Protein AF-A0A2N1P872-F1 (afdb_monomer)

Foldseek 3Di:
DPDPQDEAEEEDAALVCLVVLLVVLVCLCVPVVVCNVGAYEYEYAPVHPPDDPVSVVSCVVSNYHYDYDDPDDPD

Structure (mmCIF, N/CA/C/O backbone):
data_AF-A0A2N1P872-F1
#
_entry.id   AF-A0A2N1P872-F1
#
loop_
_atom_site.group_PDB
_atom_site.id
_atom_site.type_symbol
_atom_site.label_atom_id
_atom_site.label_alt_id
_atom_site.label_comp_id
_atom_site.label_asym_id
_atom_site.label_entity_id
_atom_site.label_seq_id
_atom_site.pdbx_PDB_ins_code
_atom_site.Cartn_x
_atom_site.Cartn_y
_atom_site.Cartn_z
_atom_site.occupancy
_atom_site.B_iso_or_equiv
_atom_site.auth_seq_id
_atom_site.auth_comp_id
_atom_site.auth_asym_id
_atom_site.auth_atom_id
_atom_site.pdbx_PDB_model_num
ATOM 1 N N . MET A 1 1 ? 16.376 -16.758 -19.549 1.00 42.19 1 MET A N 1
ATOM 2 C CA . MET A 1 1 ? 15.994 -16.984 -18.141 1.00 42.19 1 MET A CA 1
ATOM 3 C C . MET A 1 1 ? 14.833 -16.052 -17.867 1.00 42.19 1 MET A C 1
ATOM 5 O O . MET A 1 1 ? 14.999 -14.867 -18.116 1.00 42.19 1 MET A O 1
ATOM 9 N N . SER A 1 2 ? 13.653 -16.561 -17.507 1.00 52.44 2 SER A N 1
ATOM 10 C CA . SER A 1 2 ? 12.538 -15.688 -17.125 1.00 52.44 2 SER A CA 1
ATOM 11 C C . SER A 1 2 ? 12.947 -14.947 -15.855 1.00 52.44 2 SER A C 1
ATOM 13 O O . SER A 1 2 ? 13.230 -15.589 -14.844 1.00 52.44 2 SER A O 1
ATOM 15 N N . GLU A 1 3 ? 13.064 -13.625 -15.936 1.00 59.47 3 GLU A N 1
ATOM 16 C CA . GLU A 1 3 ? 13.311 -12.772 -14.776 1.00 59.47 3 GLU A CA 1
ATOM 17 C C . GLU A 1 3 ? 12.196 -13.047 -13.757 1.00 59.47 3 GLU A C 1
ATOM 19 O O . GLU A 1 3 ? 11.017 -13.065 -14.118 1.00 59.47 3 GLU A O 1
ATOM 24 N N . ALA A 1 4 ? 12.558 -13.375 -12.515 1.00 64.12 4 ALA A N 1
ATOM 25 C CA . ALA A 1 4 ? 11.565 -13.608 -11.476 1.00 64.12 4 ALA A CA 1
ATOM 26 C C . ALA A 1 4 ? 10.762 -12.314 -11.292 1.00 64.12 4 ALA A C 1
ATOM 28 O O . ALA A 1 4 ? 11.344 -11.259 -11.040 1.00 64.12 4 ALA A O 1
ATOM 29 N N . ALA A 1 5 ? 9.441 -12.387 -11.465 1.00 76.06 5 ALA A N 1
ATOM 30 C CA . ALA A 1 5 ? 8.575 -11.230 -11.303 1.00 76.06 5 ALA A CA 1
ATOM 31 C C . ALA A 1 5 ? 8.697 -10.711 -9.863 1.00 76.06 5 ALA A C 1
ATOM 33 O O . ALA A 1 5 ? 8.378 -11.422 -8.911 1.00 76.06 5 ALA A O 1
ATOM 34 N N . LEU A 1 6 ? 9.199 -9.484 -9.706 1.00 89.69 6 LEU A N 1
ATOM 35 C CA . LEU A 1 6 ? 9.303 -8.822 -8.411 1.00 89.69 6 LEU A CA 1
ATOM 36 C C . LEU A 1 6 ? 7.901 -8.418 -7.948 1.00 89.69 6 LEU A C 1
ATOM 38 O O . LEU A 1 6 ? 7.194 -7.718 -8.675 1.00 89.69 6 LEU A O 1
ATOM 42 N N . ILE A 1 7 ? 7.523 -8.859 -6.748 1.00 93.62 7 ILE A N 1
ATOM 43 C CA . ILE A 1 7 ? 6.239 -8.566 -6.103 1.00 93.62 7 ILE A CA 1
ATOM 44 C C . ILE A 1 7 ? 6.514 -7.694 -4.880 1.00 93.62 7 ILE A C 1
ATOM 46 O O . ILE A 1 7 ? 7.364 -8.032 -4.056 1.00 93.62 7 ILE A O 1
ATOM 50 N N . PHE A 1 8 ? 5.779 -6.592 -4.749 1.00 95.19 8 PHE A N 1
ATOM 51 C CA . PHE A 1 8 ? 5.760 -5.803 -3.522 1.00 95.19 8 PHE A CA 1
ATOM 52 C C . PHE A 1 8 ? 4.661 -6.343 -2.613 1.00 95.19 8 PHE A C 1
ATOM 54 O O . PHE A 1 8 ? 3.489 -6.301 -2.973 1.00 95.19 8 PHE A O 1
ATOM 61 N N . SER A 1 9 ? 5.020 -6.856 -1.441 1.00 94.75 9 SER A N 1
ATOM 62 C CA . SER A 1 9 ? 4.046 -7.339 -0.461 1.00 94.75 9 SER A CA 1
ATOM 63 C C . SER A 1 9 ? 4.132 -6.555 0.838 1.00 94.75 9 SER A C 1
ATOM 65 O O . SER A 1 9 ? 5.233 -6.298 1.322 1.00 94.75 9 SER A O 1
ATOM 67 N N . THR A 1 10 ? 2.984 -6.245 1.429 1.00 95.06 10 THR A N 1
ATOM 68 C CA . THR A 1 10 ? 2.879 -5.620 2.751 1.00 95.06 10 THR A CA 1
ATOM 69 C C . THR A 1 10 ? 1.794 -6.293 3.589 1.00 95.06 10 THR A C 1
ATOM 71 O O . THR A 1 10 ? 0.976 -7.050 3.064 1.00 95.06 10 THR A O 1
ATOM 74 N N . TYR A 1 11 ? 1.795 -6.024 4.888 1.00 92.94 11 TYR A N 1
ATOM 75 C CA . TYR A 1 11 ? 0.787 -6.485 5.833 1.00 92.94 11 TYR A CA 1
ATOM 76 C C . TYR A 1 11 ? 0.196 -5.278 6.563 1.00 92.94 11 TYR A C 1
ATOM 78 O O . TYR A 1 11 ? 0.943 -4.390 6.972 1.00 92.94 11 TYR A O 1
ATOM 86 N N . ALA A 1 12 ? -1.129 -5.243 6.686 1.00 90.50 12 ALA A N 1
ATOM 87 C CA . ALA A 1 12 ? -1.869 -4.217 7.406 1.00 90.50 12 ALA A CA 1
ATOM 88 C C . ALA A 1 12 ? -2.708 -4.880 8.504 1.00 90.50 12 ALA A C 1
ATOM 90 O O . ALA A 1 12 ? -3.591 -5.682 8.213 1.00 90.50 12 ALA A O 1
ATOM 91 N N . GLU A 1 13 ? -2.424 -4.546 9.759 1.00 88.75 13 GLU A N 1
ATOM 92 C CA . GLU A 1 13 ? -3.086 -5.086 10.955 1.00 88.75 13 GLU A CA 1
ATOM 93 C C . GLU A 1 13 ? -4.385 -4.361 11.305 1.00 88.75 13 GLU A C 1
ATOM 95 O O . GLU A 1 13 ? -5.204 -4.898 12.044 1.00 88.75 13 GLU A O 1
ATOM 100 N N . SER A 1 14 ? -4.573 -3.142 10.800 1.00 87.00 14 SER A N 1
ATOM 101 C CA . SER A 1 14 ? -5.745 -2.315 11.080 1.00 87.00 14 SER A CA 1
ATOM 102 C C . SER A 1 14 ? -6.186 -1.520 9.853 1.00 87.00 14 SER A C 1
ATOM 104 O O . SER A 1 14 ? -5.412 -1.318 8.913 1.00 87.00 14 SER A O 1
ATOM 106 N N . ALA A 1 15 ? -7.431 -1.036 9.874 1.00 82.69 15 ALA A N 1
ATOM 107 C CA . ALA A 1 15 ? -7.996 -0.233 8.789 1.00 82.69 15 ALA A CA 1
ATOM 108 C C . ALA A 1 15 ? -7.201 1.063 8.551 1.00 82.69 15 ALA A C 1
ATOM 110 O O . ALA A 1 15 ? -6.958 1.433 7.406 1.00 82.69 15 ALA A O 1
ATOM 111 N N . ASP A 1 16 ? -6.697 1.699 9.613 1.00 87.38 16 ASP A N 1
ATOM 112 C CA . ASP A 1 16 ? -5.883 2.917 9.501 1.00 87.38 16 ASP A CA 1
ATOM 113 C C . ASP A 1 16 ? -4.605 2.694 8.676 1.00 87.38 16 ASP A C 1
ATOM 115 O O . ASP A 1 16 ? -4.164 3.578 7.942 1.00 87.38 16 ASP A O 1
ATOM 119 N N . GLN A 1 17 ? -4.028 1.489 8.733 1.00 91.56 17 GLN A N 1
ATOM 120 C CA . GLN A 1 17 ? -2.832 1.145 7.962 1.00 91.56 17 GLN A CA 1
ATOM 121 C C . GLN A 1 17 ? -3.128 0.961 6.467 1.00 91.56 17 GLN A C 1
ATOM 123 O O . GLN A 1 17 ? -2.214 1.059 5.648 1.00 91.56 17 GLN A O 1
ATOM 128 N N . LEU A 1 18 ? -4.387 0.753 6.063 1.00 90.75 18 LEU A N 1
ATOM 129 C CA 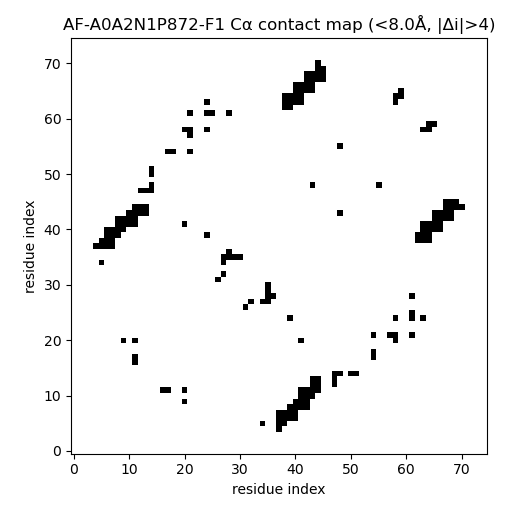. LEU A 1 18 ? -4.754 0.666 4.645 1.00 90.75 18 LEU A CA 1
ATOM 130 C C . LEU A 1 18 ? -4.528 1.996 3.907 1.00 90.75 18 LEU A C 1
ATOM 132 O O . LEU A 1 18 ? -4.207 1.983 2.716 1.00 90.75 18 LEU A O 1
ATOM 136 N N . TYR A 1 19 ? -4.597 3.135 4.603 1.00 92.31 19 TYR A N 1
ATOM 137 C CA . TYR A 1 19 ? -4.225 4.435 4.036 1.00 92.31 19 TYR A CA 1
ATOM 138 C C . TYR A 1 19 ? -2.734 4.494 3.679 1.00 92.31 19 TYR A C 1
ATOM 140 O O . TYR A 1 19 ? -2.357 5.021 2.628 1.00 92.31 19 TYR A O 1
ATOM 148 N N . ASP A 1 20 ? -1.876 3.896 4.507 1.00 94.56 20 ASP A N 1
ATOM 149 C C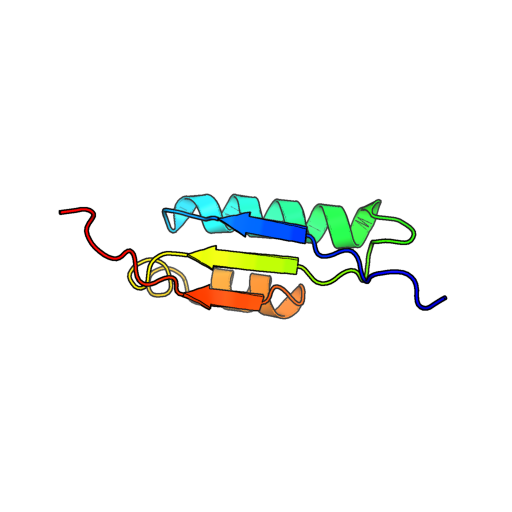A . ASP A 1 20 ? -0.449 3.777 4.213 1.00 94.56 20 ASP A CA 1
ATOM 150 C C . ASP A 1 20 ? -0.183 2.813 3.054 1.00 94.56 20 ASP A C 1
ATOM 152 O O . ASP A 1 20 ? 0.641 3.120 2.187 1.00 94.56 20 ASP A O 1
ATOM 156 N N . VAL A 1 21 ? -0.917 1.696 2.978 1.00 95.12 21 VAL A N 1
ATOM 157 C CA . VAL A 1 21 ? -0.863 0.777 1.826 1.00 95.12 21 VAL A CA 1
ATOM 158 C C . VAL A 1 21 ? -1.227 1.512 0.537 1.00 95.12 21 VAL A C 1
ATOM 160 O O . VAL A 1 21 ? -0.518 1.381 -0.463 1.00 95.12 21 VAL A O 1
ATOM 163 N N . ARG A 1 22 ? -2.286 2.329 0.559 1.00 95.62 22 ARG A N 1
ATOM 164 C CA . ARG A 1 22 ? -2.703 3.135 -0.593 1.00 95.62 22 ARG A CA 1
ATOM 165 C C . ARG A 1 22 ? -1.597 4.101 -1.009 1.00 95.62 22 ARG A C 1
ATOM 167 O O . ARG A 1 22 ? -1.198 4.104 -2.171 1.00 95.62 22 ARG A O 1
ATOM 174 N N . ARG A 1 23 ? -1.047 4.867 -0.065 1.00 96.31 23 ARG A N 1
ATOM 175 C CA . ARG A 1 23 ? 0.043 5.820 -0.331 1.00 96.31 23 ARG A CA 1
ATOM 176 C C . ARG A 1 23 ? 1.292 5.129 -0.885 1.00 96.31 23 ARG A C 1
ATOM 178 O O . ARG A 1 23 ? 1.944 5.651 -1.789 1.00 96.31 23 ARG A O 1
ATOM 185 N N . MET A 1 24 ? 1.630 3.947 -0.369 1.00 97.25 24 MET A N 1
ATOM 186 C CA . MET A 1 24 ? 2.718 3.125 -0.899 1.00 97.25 24 MET A CA 1
ATOM 187 C C . MET A 1 24 ? 2.438 2.714 -2.348 1.00 97.25 24 MET A C 1
ATOM 189 O O . MET A 1 24 ? 3.314 2.865 -3.200 1.00 97.25 24 MET A O 1
ATOM 193 N N . ALA A 1 25 ? 1.230 2.227 -2.639 1.00 97.50 25 ALA A N 1
ATOM 194 C CA . ALA A 1 25 ? 0.842 1.821 -3.983 1.00 97.50 25 ALA A CA 1
ATOM 195 C C . ALA A 1 25 ? 0.896 2.998 -4.968 1.00 97.50 25 ALA A C 1
ATOM 197 O O . ALA A 1 25 ? 1.540 2.877 -6.008 1.00 97.50 25 ALA A O 1
ATOM 198 N N . GLU A 1 26 ? 0.337 4.159 -4.617 1.00 97.88 26 GLU A N 1
ATOM 199 C CA . GLU A 1 26 ? 0.427 5.389 -5.421 1.00 97.88 26 GLU A CA 1
ATOM 200 C C . GLU A 1 26 ? 1.886 5.774 -5.707 1.00 97.88 26 GLU A C 1
ATOM 202 O O . GLU A 1 26 ? 2.244 6.095 -6.845 1.00 97.88 26 GLU A O 1
ATOM 207 N N . SER A 1 27 ? 2.748 5.687 -4.692 1.00 97.94 27 SER A N 1
ATOM 208 C CA . SER A 1 27 ? 4.176 5.972 -4.826 1.00 97.94 27 SER A CA 1
ATOM 209 C C . SER A 1 27 ? 4.869 4.999 -5.784 1.00 97.94 27 SER A C 1
ATOM 211 O O . SER A 1 27 ? 5.614 5.429 -6.663 1.00 97.94 27 SER A O 1
ATOM 213 N N . ILE A 1 28 ? 4.582 3.696 -5.691 1.00 96.75 28 ILE A N 1
ATOM 214 C CA . ILE A 1 28 ? 5.128 2.687 -6.610 1.00 96.75 28 ILE A CA 1
ATOM 215 C C . ILE A 1 28 ? 4.635 2.939 -8.038 1.00 96.75 28 ILE A C 1
ATOM 217 O O . ILE A 1 28 ? 5.453 2.954 -8.959 1.00 96.75 28 ILE A O 1
ATOM 221 N N . ARG A 1 29 ? 3.334 3.191 -8.238 1.00 96.25 29 ARG A N 1
ATOM 222 C CA . ARG A 1 29 ? 2.770 3.469 -9.571 1.00 96.25 29 ARG A CA 1
ATOM 223 C C . ARG A 1 29 ? 3.372 4.724 -10.201 1.00 96.25 29 ARG A C 1
ATOM 225 O O . ARG A 1 29 ? 3.630 4.740 -11.400 1.00 96.25 29 ARG A O 1
ATOM 232 N N . THR A 1 30 ? 3.636 5.752 -9.397 1.00 97.44 30 THR A N 1
ATOM 233 C CA . THR A 1 30 ? 4.125 7.047 -9.894 1.00 97.44 30 THR A CA 1
ATOM 234 C C . THR A 1 30 ? 5.643 7.072 -10.076 1.00 97.44 30 THR A C 1
ATOM 236 O O . THR A 1 30 ? 6.146 7.609 -11.062 1.00 97.44 30 THR A O 1
ATOM 239 N N . PHE A 1 31 ? 6.390 6.491 -9.135 1.00 97.31 31 PHE A N 1
ATOM 240 C CA . PHE A 1 31 ? 7.842 6.669 -9.022 1.00 97.31 31 PHE A CA 1
ATOM 241 C C . PHE A 1 31 ? 8.647 5.367 -9.139 1.00 97.31 31 PHE A C 1
ATOM 243 O O . PHE A 1 31 ? 9.875 5.416 -9.194 1.00 97.31 31 PHE A O 1
ATOM 250 N N . GLY A 1 32 ? 8.001 4.200 -9.226 1.00 93.81 32 GLY A N 1
ATOM 251 C CA . GLY A 1 32 ? 8.662 2.887 -9.253 1.00 93.81 32 GLY A CA 1
ATOM 252 C C . GLY A 1 32 ? 9.459 2.576 -10.528 1.00 93.81 32 GLY A C 1
ATOM 253 O O . GLY A 1 32 ? 10.122 1.538 -10.605 1.00 93.81 32 GLY A O 1
ATOM 254 N N . GLY A 1 33 ? 9.414 3.448 -11.541 1.00 94.69 33 GLY A N 1
ATOM 255 C CA . GLY A 1 33 ? 10.152 3.289 -12.795 1.00 94.69 33 GLY A CA 1
ATOM 256 C C . GLY A 1 33 ? 9.812 1.968 -13.488 1.00 94.69 33 GLY A C 1
ATOM 257 O O . GLY A 1 33 ? 8.646 1.675 -13.740 1.00 94.69 33 GLY A O 1
ATOM 258 N N . LYS A 1 34 ? 10.824 1.129 -13.754 1.00 93.25 34 LYS A N 1
ATOM 259 C CA . LYS A 1 34 ? 10.619 -0.191 -14.384 1.00 93.25 34 LYS A CA 1
ATOM 260 C C . LYS A 1 34 ? 9.770 -1.161 -13.548 1.00 93.25 34 LYS A C 1
ATOM 262 O O . LYS A 1 34 ? 9.278 -2.142 -14.091 1.00 93.25 34 LYS A O 1
ATOM 267 N N .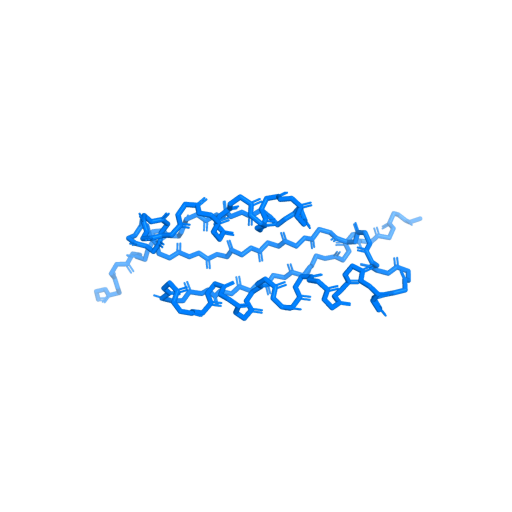 PHE A 1 35 ? 9.603 -0.891 -12.253 1.00 92.81 35 PHE A N 1
ATOM 268 C CA . PHE A 1 35 ? 8.780 -1.679 -11.336 1.00 92.81 35 PHE A CA 1
ATOM 269 C C . PHE A 1 35 ? 7.405 -1.049 -11.080 1.00 92.81 35 PHE A C 1
ATOM 271 O O . PHE A 1 35 ? 6.648 -1.558 -10.261 1.00 92.81 35 PHE A O 1
ATOM 278 N N . GLY A 1 36 ? 7.054 0.045 -11.768 1.00 94.44 36 GLY A N 1
ATOM 279 C CA . GLY A 1 36 ? 5.772 0.728 -11.564 1.00 94.44 36 GLY A CA 1
ATOM 280 C C . GLY A 1 36 ? 4.557 -0.170 -11.814 1.00 94.44 36 GLY A C 1
ATOM 281 O O . GLY A 1 36 ? 3.530 0.008 -11.172 1.00 94.44 36 GLY A O 1
ATOM 282 N N . ASN A 1 37 ? 4.707 -1.196 -12.658 1.00 93.75 37 ASN A N 1
ATOM 283 C CA . ASN A 1 37 ? 3.670 -2.188 -12.964 1.00 93.75 37 ASN A CA 1
ATOM 284 C C . ASN A 1 37 ? 3.878 -3.530 -12.239 1.00 93.75 37 ASN A C 1
ATOM 286 O O . ASN A 1 37 ? 3.226 -4.518 -12.569 1.00 93.75 37 ASN A O 1
ATOM 290 N N . SER A 1 38 ? 4.805 -3.609 -11.280 1.00 94.12 38 SER A N 1
ATOM 291 C CA . SER A 1 38 ? 4.974 -4.821 -10.473 1.00 94.12 38 SER A CA 1
ATOM 292 C C . SER A 1 38 ? 3.706 -5.105 -9.656 1.00 94.12 38 SER A C 1
ATOM 294 O O . SER A 1 38 ? 3.063 -4.156 -9.189 1.00 94.12 38 SER A O 1
ATOM 296 N N . PRO A 1 39 ? 3.341 -6.382 -9.437 1.00 95.06 39 PRO A N 1
ATOM 297 C CA . PRO A 1 39 ? 2.223 -6.733 -8.569 1.00 95.06 39 PRO A CA 1
ATOM 298 C C . PRO A 1 39 ? 2.419 -6.191 -7.151 1.00 95.06 39 PRO A C 1
ATOM 300 O O . PRO A 1 39 ? 3.529 -6.241 -6.611 1.00 95.06 39 PRO A O 1
ATOM 303 N N . ILE A 1 40 ? 1.329 -5.703 -6.556 1.00 96.62 40 ILE A N 1
ATOM 304 C CA . ILE A 1 40 ? 1.297 -5.228 -5.172 1.00 96.62 40 ILE A CA 1
ATOM 305 C C . ILE A 1 40 ? 0.273 -6.055 -4.407 1.00 96.62 40 ILE A C 1
ATOM 307 O O . ILE A 1 40 ? -0.897 -6.098 -4.785 1.00 96.62 40 ILE A O 1
ATOM 311 N N . TRP A 1 41 ? 0.711 -6.718 -3.344 1.00 95.56 41 TRP A N 1
ATOM 312 C CA . TRP A 1 41 ? -0.133 -7.541 -2.485 1.00 95.56 41 TRP A CA 1
ATOM 313 C C . TRP A 1 41 ? -0.193 -6.933 -1.090 1.00 95.56 41 TRP A C 1
ATOM 315 O O . TRP A 1 41 ? 0.839 -6.60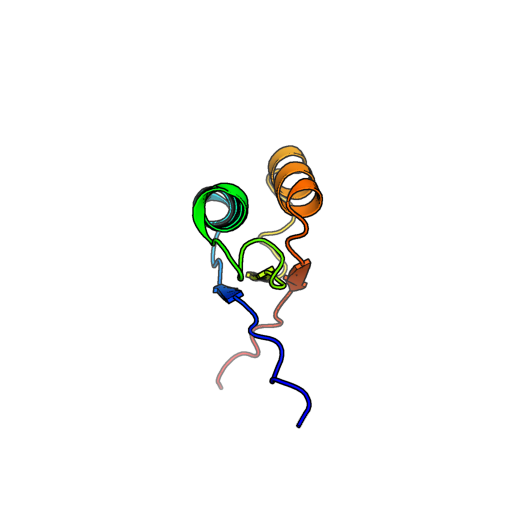9 -0.500 1.00 95.56 41 TRP A O 1
ATOM 325 N N . ALA A 1 42 ? -1.398 -6.798 -0.552 1.00 93.88 42 ALA A N 1
ATOM 326 C CA . ALA A 1 42 ? -1.606 -6.412 0.831 1.00 93.88 42 ALA A CA 1
ATOM 327 C C . ALA A 1 42 ? -2.333 -7.541 1.553 1.00 93.88 42 ALA A C 1
ATOM 329 O O . ALA A 1 42 ? -3.429 -7.954 1.169 1.00 93.88 42 ALA A O 1
ATOM 330 N N . TYR A 1 43 ? -1.681 -8.049 2.588 1.00 91.88 43 TYR A N 1
ATOM 331 C CA . TYR A 1 43 ? -2.239 -9.041 3.484 1.00 91.88 43 TYR A CA 1
ATOM 332 C C . TYR A 1 43 ? -2.905 -8.339 4.657 1.00 91.88 43 TYR A C 1
ATOM 334 O O . TYR A 1 43 ? -2.354 -7.373 5.182 1.00 91.88 43 TYR A O 1
ATOM 342 N N . LEU A 1 44 ? -4.063 -8.827 5.082 1.00 89.62 44 LEU A N 1
ATOM 343 C CA . LEU A 1 44 ? -4.771 -8.236 6.209 1.00 89.62 44 LEU A CA 1
ATOM 344 C C . LEU A 1 44 ? -5.592 -9.264 6.994 1.00 89.62 44 LEU A C 1
ATOM 346 O O . LEU A 1 44 ? -6.012 -10.272 6.421 1.00 89.62 44 LEU A O 1
ATOM 350 N N . PRO A 1 45 ? -5.839 -9.033 8.291 1.00 86.44 45 PRO A N 1
ATOM 351 C CA . PRO A 1 45 ? -6.824 -9.782 9.058 1.00 86.44 45 PRO A CA 1
ATOM 352 C C . PRO A 1 45 ? -8.227 -9.709 8.435 1.00 86.44 45 PRO A C 1
ATOM 354 O O . PRO A 1 45 ? -8.583 -8.752 7.744 1.00 86.44 45 PRO A O 1
ATOM 357 N N . GLN A 1 46 ? -9.039 -10.741 8.671 1.00 79.62 46 GLN A N 1
ATOM 358 C CA . GLN A 1 46 ? -10.375 -10.867 8.076 1.00 79.62 46 GLN A CA 1
ATOM 359 C C . GLN A 1 46 ? -11.346 -9.758 8.528 1.00 79.62 46 GLN A C 1
ATOM 361 O O . GLN A 1 46 ? -12.270 -9.408 7.798 1.00 79.62 46 GLN A O 1
ATOM 366 N N . ASP A 1 47 ? -11.123 -9.199 9.711 1.00 79.12 47 ASP A N 1
ATOM 367 C CA . ASP A 1 47 ? -11.895 -8.126 10.338 1.00 79.12 47 ASP A CA 1
ATOM 368 C C . ASP A 1 47 ? -11.505 -6.718 9.862 1.00 79.12 47 ASP A C 1
ATOM 370 O O . ASP A 1 47 ? -12.226 -5.768 10.137 1.00 79.12 47 ASP A O 1
ATOM 374 N N . VAL A 1 48 ? -10.424 -6.565 9.089 1.00 76.62 48 VAL A N 1
ATOM 375 C CA . VAL A 1 48 ? -9.948 -5.246 8.626 1.00 76.62 48 VAL A CA 1
ATOM 376 C C . VAL A 1 48 ? -10.613 -4.798 7.315 1.00 76.62 48 VAL A C 1
ATOM 378 O O . VAL A 1 48 ? -10.705 -3.604 7.040 1.00 76.62 48 VAL A O 1
ATOM 381 N N . THR A 1 49 ? -11.122 -5.726 6.494 1.00 66.56 49 THR A N 1
ATOM 382 C CA . THR A 1 49 ? -11.715 -5.394 5.177 1.00 66.56 49 THR A CA 1
ATOM 383 C C . THR A 1 49 ? -13.042 -4.625 5.229 1.00 66.56 49 THR A C 1
ATOM 385 O O . THR A 1 49 ? -13.488 -4.138 4.191 1.00 66.56 49 THR A O 1
ATOM 388 N N . SER A 1 50 ? -13.719 -4.561 6.378 1.00 62.00 50 SER A N 1
ATOM 389 C CA . SER A 1 50 ? -15.129 -4.148 6.460 1.00 62.00 50 SER A CA 1
ATOM 390 C C . SER A 1 50 ? -15.374 -2.661 6.698 1.00 62.00 50 SER A C 1
ATOM 392 O O . SER A 1 50 ? -16.501 -2.211 6.492 1.00 62.00 50 SER A O 1
ATOM 394 N N . ASP A 1 51 ? -14.360 -1.903 7.110 1.00 67.94 51 ASP A N 1
ATOM 395 C CA . ASP A 1 51 ? -14.618 -0.617 7.768 1.00 67.94 51 ASP A CA 1
ATOM 396 C C . ASP A 1 51 ? -14.638 0.583 6.805 1.00 67.94 51 ASP A C 1
ATOM 398 O O . ASP A 1 51 ? -15.291 1.583 7.098 1.00 67.94 51 ASP A O 1
ATOM 402 N N . ASP A 1 52 ? -14.009 0.480 5.626 1.00 77.44 52 ASP A N 1
ATOM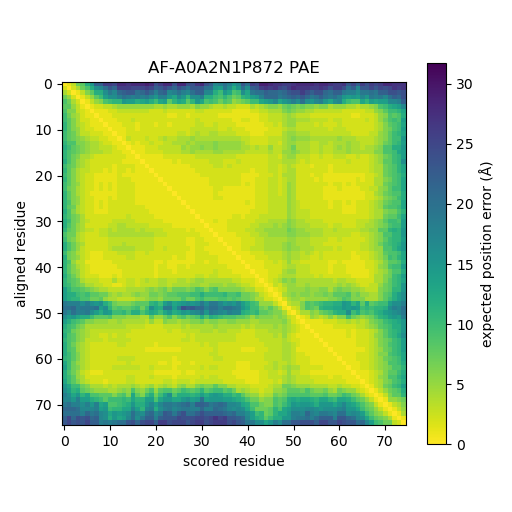 403 C CA . ASP A 1 52 ? -13.949 1.573 4.643 1.00 77.44 52 ASP A CA 1
ATOM 404 C C . ASP A 1 52 ? -14.022 1.065 3.188 1.00 77.44 52 ASP A C 1
ATOM 406 O O . ASP A 1 52 ? -13.031 0.691 2.551 1.00 77.44 52 ASP A O 1
ATOM 410 N N . ALA A 1 53 ? -15.242 1.043 2.645 1.00 83.75 53 ALA A N 1
ATOM 411 C CA . ALA A 1 53 ? -15.512 0.553 1.295 1.00 83.75 53 ALA A CA 1
ATOM 412 C C . ALA A 1 53 ? -14.958 1.461 0.181 1.00 83.75 53 ALA A C 1
ATOM 414 O O . ALA A 1 53 ? -14.782 0.986 -0.944 1.00 83.75 53 ALA A O 1
ATOM 415 N N . GLU A 1 54 ? -14.718 2.749 0.447 1.00 88.00 54 GLU A N 1
ATOM 416 C CA . GLU A 1 54 ? -14.106 3.654 -0.533 1.00 88.00 54 GLU A CA 1
ATOM 417 C C . GLU A 1 54 ? -12.610 3.378 -0.637 1.00 88.00 54 GLU A C 1
ATOM 419 O O . GLU A 1 54 ? -12.099 3.169 -1.738 1.00 88.00 54 GLU A O 1
ATOM 424 N N . LEU A 1 55 ? -11.935 3.229 0.503 1.00 88.12 55 LEU A N 1
ATOM 425 C CA . LEU A 1 55 ? -10.514 2.898 0.544 1.00 88.12 55 LEU A CA 1
ATOM 426 C C . LEU A 1 55 ? -10.199 1.558 -0.137 1.00 88.12 55 LEU A C 1
ATOM 428 O O . LEU A 1 55 ? -9.206 1.436 -0.857 1.00 88.12 55 LEU A O 1
ATOM 432 N N . VAL A 1 56 ? -11.067 0.554 0.022 1.00 88.56 56 VAL A N 1
ATOM 433 C CA . VAL A 1 56 ? -10.929 -0.729 -0.688 1.00 88.56 56 VAL A CA 1
ATOM 434 C C . VAL A 1 56 ? -11.027 -0.547 -2.206 1.00 88.56 56 VAL A C 1
ATOM 436 O O . VAL A 1 56 ? -10.243 -1.150 -2.943 1.00 88.56 56 VAL A O 1
ATOM 439 N N . LYS A 1 57 ? -11.946 0.297 -2.694 1.00 90.75 57 LYS A N 1
ATOM 440 C CA . LYS A 1 57 ? -12.065 0.591 -4.133 1.00 90.75 57 LYS A CA 1
ATOM 441 C C . LYS A 1 57 ? -10.840 1.330 -4.659 1.00 90.75 57 LYS A C 1
ATOM 443 O O . LYS A 1 57 ? -10.363 0.995 -5.742 1.00 90.75 57 LYS A O 1
ATOM 448 N N . ASP A 1 58 ? -10.309 2.279 -3.893 1.00 93.19 58 ASP A N 1
ATOM 449 C CA . ASP A 1 58 ? -9.084 2.998 -4.249 1.00 93.19 58 ASP A CA 1
ATOM 450 C C . ASP A 1 58 ? -7.908 2.026 -4.398 1.00 93.19 58 ASP A C 1
ATOM 452 O O . ASP A 1 58 ? -7.208 2.041 -5.412 1.00 93.19 58 ASP A O 1
ATOM 456 N N . LEU A 1 59 ? -7.730 1.117 -3.437 1.00 93.31 59 LEU A N 1
ATOM 457 C CA . LEU A 1 59 ? -6.690 0.087 -3.475 1.00 93.31 59 LEU A CA 1
ATOM 458 C C . LEU A 1 59 ? -6.846 -0.846 -4.685 1.00 93.31 59 LEU A C 1
ATOM 460 O O . LEU A 1 59 ? -5.867 -1.136 -5.374 1.00 93.31 59 LEU A O 1
ATOM 464 N N . GLN A 1 60 ? -8.073 -1.263 -4.997 1.00 92.69 60 GLN A N 1
ATOM 465 C CA . GLN A 1 60 ? -8.361 -2.064 -6.190 1.00 92.69 60 GLN A CA 1
ATOM 466 C C . GLN A 1 60 ? -8.061 -1.301 -7.488 1.00 92.69 60 GLN A C 1
ATOM 468 O O . GLN A 1 60 ? -7.533 -1.892 -8.429 1.00 92.69 60 GLN A O 1
ATOM 473 N N . SER A 1 61 ? -8.337 0.008 -7.537 1.00 95.38 61 SER A N 1
ATOM 474 C CA . SER A 1 61 ? -8.024 0.860 -8.695 1.00 95.38 61 SER A CA 1
ATOM 475 C C . SER A 1 61 ? -6.517 1.004 -8.944 1.00 95.38 61 SER A C 1
ATOM 477 O O . SER A 1 61 ? -6.091 1.192 -10.080 1.00 95.38 61 SER A O 1
ATOM 479 N N . LEU A 1 62 ? -5.708 0.849 -7.891 1.00 95.50 62 LEU A N 1
ATOM 480 C CA . LEU A 1 62 ? -4.244 0.821 -7.948 1.00 95.50 62 LEU A CA 1
ATOM 481 C C . LEU A 1 62 ? -3.686 -0.585 -8.231 1.00 95.50 62 LEU A C 1
ATOM 483 O O . LEU A 1 62 ? -2.468 -0.791 -8.186 1.00 95.50 62 LEU A O 1
ATOM 487 N N . GLU A 1 63 ? -4.563 -1.547 -8.530 1.00 95.50 63 GLU A N 1
ATOM 488 C CA . GLU A 1 63 ? -4.245 -2.957 -8.768 1.00 95.50 63 GLU A CA 1
ATOM 489 C C . GLU A 1 63 ? -3.567 -3.627 -7.558 1.00 95.50 63 GLU A C 1
ATOM 491 O O . GLU A 1 63 ? -2.706 -4.500 -7.708 1.00 95.50 63 GLU A O 1
ATOM 496 N N . VAL A 1 64 ? -3.933 -3.207 -6.342 1.00 95.19 64 VAL A N 1
ATOM 497 C CA . VAL A 1 64 ? -3.514 -3.885 -5.114 1.00 95.19 64 VAL A CA 1
ATOM 498 C C . VAL A 1 64 ?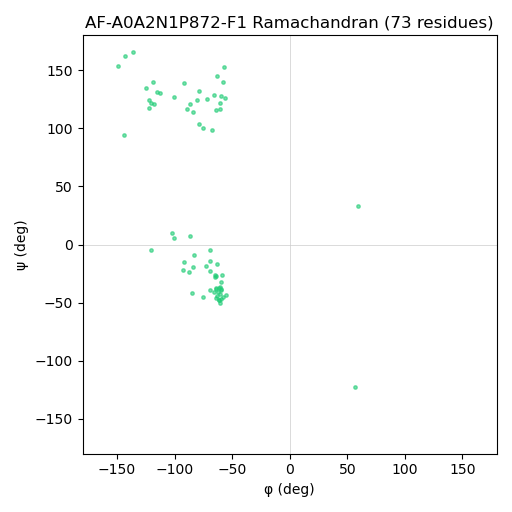 -4.403 -5.105 -4.896 1.00 95.19 64 VAL A C 1
ATOM 500 O O . VAL A 1 64 ? -5.627 -5.001 -4.808 1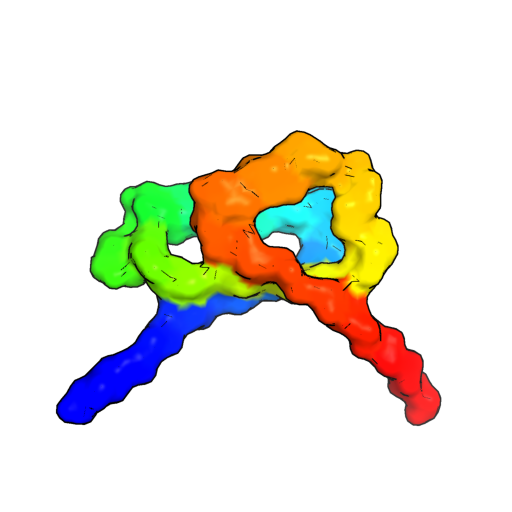.00 95.19 64 VAL A O 1
ATOM 503 N N . VAL A 1 65 ? -3.780 -6.275 -4.771 1.00 94.00 65 VAL A N 1
ATOM 504 C CA . VAL A 1 65 ? -4.478 -7.509 -4.404 1.00 94.00 65 VAL A CA 1
ATOM 505 C C . VAL A 1 65 ? -4.594 -7.567 -2.888 1.00 94.00 65 VAL A C 1
ATOM 507 O O . VAL A 1 65 ? -3.588 -7.690 -2.188 1.00 94.00 65 VAL A O 1
ATOM 510 N N . LEU A 1 66 ? -5.825 -7.493 -2.392 1.00 90.25 66 LEU A N 1
ATOM 511 C CA . LEU A 1 66 ? -6.140 -7.680 -0.981 1.00 90.25 66 LEU A CA 1
ATOM 512 C C . LEU A 1 66 ? -6.337 -9.171 -0.706 1.00 90.25 66 LEU A C 1
ATOM 514 O O . LEU A 1 66 ? -7.208 -9.801 -1.306 1.00 90.25 66 LEU A O 1
ATOM 518 N N . SER A 1 67 ? -5.534 -9.730 0.195 1.00 87.62 67 SER A N 1
ATOM 519 C CA . SER A 1 67 ? -5.645 -11.127 0.611 1.00 87.62 67 SER A CA 1
ATOM 520 C C . SER A 1 67 ? -5.848 -11.204 2.116 1.00 87.62 67 SER A C 1
ATOM 522 O O . SER A 1 67 ? -5.038 -10.694 2.888 1.00 87.62 67 SER A O 1
ATOM 524 N N . THR A 1 68 ? -6.918 -11.866 2.549 1.00 81.00 68 THR A N 1
ATOM 525 C CA . THR A 1 68 ? -7.170 -12.066 3.975 1.00 81.00 68 THR A CA 1
ATOM 526 C C . THR A 1 68 ? -6.307 -13.201 4.517 1.00 81.00 68 THR A C 1
ATOM 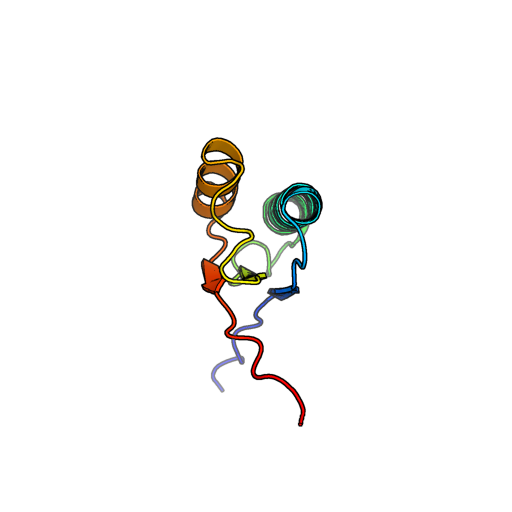528 O O . THR A 1 68 ? -6.220 -14.281 3.929 1.00 81.00 68 THR A O 1
ATOM 531 N N . CYS A 1 69 ? -5.649 -12.954 5.645 1.00 68.94 69 CYS A N 1
ATOM 532 C CA . CYS A 1 69 ? -4.877 -13.949 6.373 1.00 68.94 69 CYS A CA 1
ATOM 533 C C . CYS A 1 69 ? -5.696 -14.461 7.554 1.00 68.94 69 CYS A C 1
ATOM 535 O O . CYS A 1 69 ? -6.144 -13.685 8.398 1.00 68.94 69 CYS A O 1
ATOM 537 N N . ILE A 1 70 ? -5.847 -15.782 7.648 1.00 65.31 70 ILE A N 1
ATOM 538 C CA . ILE A 1 70 ? -6.309 -16.419 8.881 1.00 65.31 70 ILE A CA 1
ATOM 539 C C . ILE A 1 70 ? -5.096 -16.476 9.810 1.00 65.31 70 ILE A C 1
ATOM 541 O O . ILE A 1 70 ? -4.199 -17.297 9.610 1.00 65.31 70 ILE A O 1
ATOM 545 N N . LEU A 1 71 ? -5.049 -15.594 10.810 1.00 59.53 71 LEU A N 1
ATOM 546 C CA . LEU A 1 71 ? -4.106 -15.731 11.917 1.00 59.53 71 LEU A CA 1
ATOM 547 C C . LEU A 1 71 ? -4.509 -16.973 12.716 1.00 59.53 71 LEU A C 1
ATOM 549 O O . LEU A 1 71 ? -5.448 -16.948 13.510 1.00 59.53 71 LEU A O 1
ATOM 553 N N . LEU A 1 72 ? -3.828 -18.089 12.459 1.00 56.06 72 LEU A N 1
ATOM 554 C CA . LEU A 1 72 ? -3.969 -19.278 13.287 1.00 56.06 72 LEU A CA 1
ATOM 555 C C . LEU A 1 72 ? -3.409 -18.953 14.681 1.00 56.06 72 LEU A C 1
ATOM 557 O O . LEU A 1 72 ? -2.285 -18.450 14.767 1.00 56.06 72 LEU A O 1
ATOM 561 N N . PRO A 1 73 ? -4.157 -19.215 15.767 1.00 54.53 73 PRO A N 1
ATOM 562 C CA . PRO A 1 73 ? -3.648 -18.996 17.111 1.00 54.53 73 PRO A CA 1
ATOM 563 C C . PRO A 1 73 ? -2.403 -19.860 17.324 1.00 54.53 73 PRO A C 1
ATOM 565 O O . PRO A 1 73 ? -2.422 -21.070 17.083 1.00 54.53 73 PRO A O 1
ATOM 568 N N . ILE A 1 74 ? -1.313 -19.229 17.759 1.00 61.00 74 ILE A N 1
ATOM 569 C CA . ILE A 1 74 ? -0.119 -19.937 18.217 1.00 61.00 74 ILE A CA 1
ATOM 570 C C . ILE A 1 74 ? -0.464 -20.473 19.613 1.00 61.00 74 ILE A C 1
ATOM 572 O O . ILE A 1 74 ? -0.513 -19.698 20.567 1.00 61.00 74 ILE A O 1
ATOM 576 N N . ASN A 1 75 ? -0.803 -21.763 19.694 1.00 49.69 75 ASN A N 1
ATOM 577 C CA . ASN A 1 75 ? -0.982 -22.499 20.954 1.00 49.69 75 ASN A CA 1
ATOM 578 C C . ASN A 1 75 ? 0.369 -22.837 21.588 1.00 49.69 75 ASN A C 1
ATOM 580 O O . ASN A 1 75 ? 1.276 -23.249 20.828 1.00 49.69 75 ASN A O 1
#

pLDDT: mean 85.46, std 13.88, range [42.19, 97.94]

Nearest PDB structures (foldseek):
  7bop-assembly6_F  TM=6.575E-01  e=2.277E-02  Aspergillus fumigatus A1163
  1s4n-assembly1_A  TM=7.115E-01  e=1.281E-01  Saccharomyces cerevisiae
  1s4p-assembly1_B  TM=6.509E-01  e=9.823E-02  Saccharomyces cerevisiae
  8b62-assembly2_B  TM=6.158E-01  e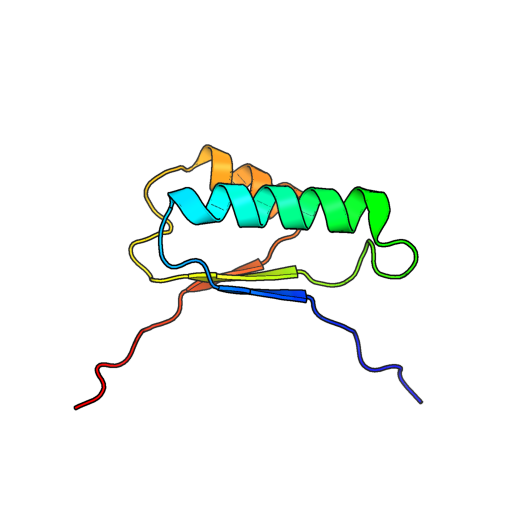=1.710E+00  Pseudomonas aeruginosa
  8sxy-assembly1_B  TM=3.432E-01  e=5.907E-01  Thermus thermophilus HB27

Solvent-accessible surface area (backbone atoms only — not comparable to full-atom values): 4547 Å² total; per-residue (Å²): 128,87,76,77,82,65,67,51,74,51,77,35,90,42,58,77,44,47,59,54,53,41,53,51,47,52,46,34,56,75,67,38,67,97,51,28,82,43,52,34,38,39,36,27,44,73,82,41,74,75,82,47,72,64,60,53,51,54,32,47,76,69,57,38,45,79,43,71,44,83,82,72,81,88,124

Radius of gyration: 13.51 Å; Cα contacts (8 Å, |Δi|>4): 97; chains: 1; bounding box: 32×30×39 Å

Mean predicted aligned error: 5.89 Å

Secondary structure (DSSP, 8-state):
--PPPP-EEEE-SSHHHHHHHHHHHHHHHHH-GGGTTS-EEEEEETTTTTS-HHHHHHHHHTTEEEEEE------

Sequence (75 aa):
MSEAALIFSTYAESADQLYDVRRMAESIRTFGGKFGNSPIWAYLPQDVTSDDAELVKDLQSLEVVLSTCILLPIN